Protein AF-A0A2S9G4K1-F1 (afdb_monomer)

Nearest PDB structures (foldseek):
  2wu8-assembly1_A-2  TM=1.002E+00  e=1.739E-10  Mycobacterium tuberculosis H37Rv
  1n8t-assembly1_A  TM=9.610E-01  e=1.246E-06  Oryctolagus cuniculus
  2cxo-assembly1_A  TM=9.768E-01  e=1.634E-06  Mus musculus
  1u0f-assembly1_B  TM=9.771E-01  e=2.293E-06  Mus musculus
  4qfh-assembly1_B  TM=9.739E-01  e=1.166E-05  Trypanosoma cruzi

Mean predicted aligned error: 2.78 Å

Solvent-accessible surface area (backbone atoms only — not comparable to full-atom values): 5267 Å² total; per-residue (Å²): 128,65,93,87,50,86,50,73,56,98,89,39,58,54,47,61,54,51,50,53,53,51,50,54,49,45,60,53,49,51,32,42,54,74,40,75,41,53,46,100,86,66,45,63,62,46,66,48,75,48,77,31,52,67,75,68,30,56,53,60,57,51,51,52,67,74,46,52,88,72,68,76,66,76,56,46,83,46,80,48,57,71,89,78,131

pLDDT: mean 97.37, std 2.97, range [79.38, 98.81]

Radius of gyration: 16.35 Å; Cα contacts (8 Å, |Δi|>4): 70; chains: 1; bounding box: 43×30×38 Å

Structure (mmCIF, N/CA/C/O backbone):
data_AF-A0A2S9G4K1-F1
#
_entry.id   AF-A0A2S9G4K1-F1
#
loop_
_atom_site.group_PDB
_atom_site.id
_atom_site.type_symbol
_atom_site.label_atom_id
_atom_site.label_alt_id
_atom_site.label_comp_id
_atom_site.label_asym_id
_atom_site.label_entity_id
_atom_site.label_seq_id
_atom_site.pdbx_PDB_ins_code
_atom_site.Cartn_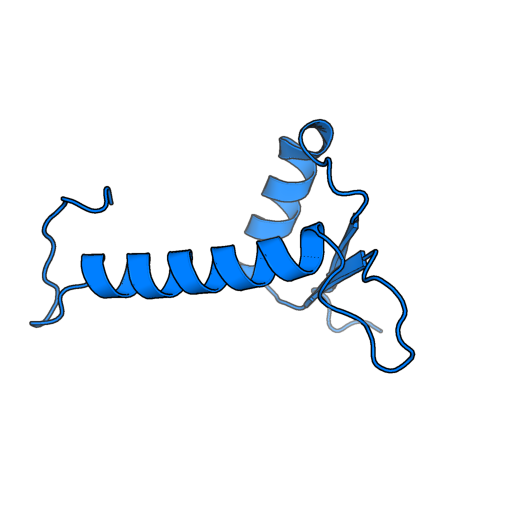x
_atom_site.Cartn_y
_atom_site.Cartn_z
_atom_site.occupancy
_atom_site.B_iso_or_equiv
_atom_site.auth_seq_id
_atom_site.auth_comp_id
_atom_site.auth_asym_id
_atom_site.auth_atom_id
_atom_site.pdbx_PDB_model_num
ATOM 1 N N . LEU A 1 1 ? -11.342 -2.525 12.638 1.00 85.56 1 LEU A N 1
ATOM 2 C 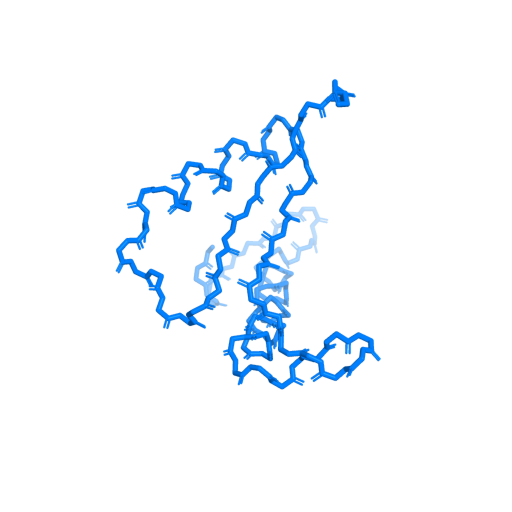CA . LEU A 1 1 ? -12.653 -3.052 13.069 1.00 85.56 1 LEU A CA 1
ATOM 3 C C . LEU A 1 1 ? -13.272 -3.813 11.901 1.00 85.56 1 LEU A C 1
ATOM 5 O O . LEU A 1 1 ? -12.996 -3.426 10.765 1.00 85.56 1 LEU A O 1
ATOM 9 N N . PRO A 1 2 ? -14.037 -4.889 12.144 1.00 96.38 2 PRO A N 1
ATOM 10 C CA . PRO A 1 2 ? -14.876 -5.509 11.115 1.00 96.38 2 PRO A CA 1
ATOM 11 C C . PRO A 1 2 ? -15.762 -4.481 10.387 1.00 96.38 2 PRO A C 1
ATOM 13 O O . PRO A 1 2 ? -15.996 -3.397 10.917 1.00 96.38 2 PRO A O 1
ATOM 16 N N . ARG A 1 3 ? -16.211 -4.785 9.161 1.00 95.44 3 ARG A N 1
ATOM 17 C CA . ARG A 1 3 ? -16.982 -3.841 8.317 1.00 95.44 3 ARG A CA 1
ATOM 18 C C . ARG A 1 3 ? -18.382 -3.548 8.860 1.00 95.44 3 ARG A C 1
ATOM 20 O O . ARG A 1 3 ? -18.951 -2.517 8.543 1.00 95.44 3 ARG A O 1
ATOM 27 N N . ASP A 1 4 ? -18.902 -4.451 9.675 1.00 95.44 4 ASP A N 1
ATOM 28 C CA . ASP A 1 4 ? -20.169 -4.372 10.398 1.00 95.44 4 ASP A CA 1
ATOM 29 C C . ASP A 1 4 ? -20.022 -3.805 11.820 1.00 95.44 4 ASP A C 1
ATOM 31 O O . ASP A 1 4 ? -20.990 -3.769 12.575 1.00 95.44 4 ASP A O 1
ATOM 35 N N . ALA A 1 5 ? -18.820 -3.379 12.213 1.00 97.56 5 ALA A N 1
ATOM 36 C CA . ALA A 1 5 ? -18.623 -2.719 13.494 1.00 97.56 5 ALA A CA 1
ATOM 37 C C . ALA A 1 5 ? -19.158 -1.283 13.472 1.00 97.56 5 ALA A C 1
ATOM 39 O O . ALA A 1 5 ? -19.155 -0.621 12.439 1.00 97.56 5 ALA A O 1
ATOM 40 N N . GLU A 1 6 ? -19.506 -0.769 14.648 1.00 97.12 6 GLU A N 1
ATOM 41 C CA . GLU A 1 6 ? -19.940 0.614 14.833 1.00 97.12 6 GLU A CA 1
ATOM 42 C C . GLU A 1 6 ? -18.941 1.351 15.732 1.00 97.12 6 GLU A C 1
ATOM 44 O O . GLU A 1 6 ? -18.638 0.905 16.843 1.00 97.12 6 GLU A O 1
ATOM 49 N N . LEU A 1 7 ? -18.403 2.477 15.255 1.00 97.88 7 LEU A N 1
ATOM 50 C CA . LEU A 1 7 ? -17.579 3.382 16.055 1.00 97.88 7 LEU A CA 1
ATOM 51 C C . LEU A 1 7 ? -17.694 4.806 15.512 1.00 97.88 7 LEU A C 1
ATOM 53 O O . LEU A 1 7 ? -17.313 5.080 14.377 1.00 97.88 7 LEU A O 1
ATOM 57 N N . THR A 1 8 ? -18.159 5.720 16.359 1.00 98.19 8 THR A N 1
ATOM 58 C CA . THR A 1 8 ? -18.191 7.153 16.062 1.00 98.19 8 THR A CA 1
ATOM 59 C C . THR A 1 8 ? -17.213 7.890 16.966 1.00 98.19 8 THR A C 1
ATOM 61 O O . THR A 1 8 ? -17.245 7.719 18.185 1.00 98.19 8 THR A O 1
ATOM 64 N N . VAL A 1 9 ? -16.364 8.732 16.379 1.00 98.38 9 VAL A N 1
ATOM 65 C CA . VAL A 1 9 ? -15.433 9.611 17.101 1.00 98.38 9 VAL A CA 1
ATOM 66 C C . VAL A 1 9 ? -15.694 11.035 16.635 1.00 98.38 9 VAL A C 1
ATOM 68 O O . VAL A 1 9 ? -15.696 11.287 15.439 1.00 98.38 9 VAL A O 1
ATOM 71 N N . ASP A 1 10 ? -15.989 11.950 17.559 1.00 97.94 10 ASP A N 1
ATOM 72 C CA . ASP A 1 10 ? -16.275 13.362 17.253 1.00 97.94 10 ASP A CA 1
ATOM 73 C C . ASP A 1 10 ? -17.355 13.580 16.167 1.00 97.94 10 ASP A C 1
ATOM 75 O O . ASP A 1 10 ? -17.330 14.548 15.411 1.00 97.94 10 ASP A O 1
ATOM 79 N N . GLY A 1 11 ? -18.337 12.672 16.096 1.00 97.94 11 GLY A N 1
ATOM 80 C CA . GLY A 1 11 ? -19.423 12.704 15.107 1.00 97.94 11 GLY A CA 1
ATOM 81 C C . GLY A 1 11 ? -19.085 12.080 13.746 1.00 97.94 11 GLY A C 1
ATOM 82 O O . GLY A 1 11 ? -19.948 12.055 12.873 1.00 97.94 11 GLY A O 1
ATOM 83 N N . GLN A 1 12 ? -17.873 11.554 13.570 1.00 98.12 12 GLN A N 1
ATOM 84 C CA . GLN A 1 12 ? -17.415 10.882 12.357 1.00 98.12 12 GLN A CA 1
ATOM 85 C C . GLN A 1 12 ? -17.535 9.360 12.492 1.00 98.12 12 GLN A C 1
ATOM 87 O O . GLN A 1 12 ? -17.074 8.782 13.479 1.00 98.12 12 GLN A O 1
ATOM 92 N N . ASP A 1 13 ? -18.142 8.710 11.498 1.00 98.06 13 ASP A N 1
ATOM 93 C CA . ASP A 1 13 ? -18.142 7.250 11.372 1.00 98.06 13 ASP A CA 1
ATOM 94 C C . ASP A 1 13 ? -16.779 6.773 10.857 1.00 98.06 13 ASP A C 1
ATOM 96 O O . ASP A 1 13 ? -16.531 6.664 9.657 1.00 98.06 13 ASP A O 1
ATOM 100 N N . VAL A 1 14 ? -15.879 6.476 11.794 1.00 98.25 14 VAL A N 1
ATOM 101 C CA . VAL A 1 14 ? -14.508 6.079 11.463 1.00 98.25 14 VAL A CA 1
ATOM 102 C C . VAL A 1 14 ? -14.424 4.662 10.895 1.00 98.25 14 VAL A C 1
ATOM 104 O O . VAL A 1 14 ? -13.400 4.303 10.315 1.00 98.25 14 VAL A O 1
ATOM 107 N N . VAL A 1 15 ? -15.462 3.829 11.054 1.00 98.38 15 VAL A N 1
ATOM 108 C CA . VAL A 1 15 ? -15.475 2.495 10.435 1.00 98.38 15 VAL A CA 1
ATOM 109 C C . VAL A 1 15 ? -15.651 2.644 8.930 1.00 98.38 15 VAL A C 1
ATOM 111 O O . VAL A 1 15 ? -14.891 2.028 8.179 1.00 98.38 15 VAL A O 1
ATOM 114 N N . ALA A 1 16 ? -16.578 3.500 8.494 1.00 98.25 16 ALA A N 1
ATOM 115 C CA . ALA A 1 16 ? -16.770 3.801 7.079 1.00 98.25 16 ALA A CA 1
ATOM 116 C C . ALA A 1 16 ? -15.480 4.332 6.429 1.00 98.25 16 ALA A C 1
ATOM 118 O O . ALA A 1 16 ? -15.050 3.795 5.406 1.00 98.25 16 ALA A O 1
ATOM 119 N N . ASP A 1 17 ? -14.808 5.298 7.062 1.00 98.31 17 ASP A N 1
ATOM 120 C CA . ASP A 1 17 ? -13.575 5.889 6.521 1.00 98.31 17 ASP A CA 1
ATOM 121 C C . ASP A 1 17 ? -12.423 4.881 6.423 1.00 98.31 17 ASP A C 1
ATOM 123 O O . ASP A 1 17 ? -11.683 4.855 5.437 1.00 98.31 17 ASP A O 1
ATOM 127 N N . VAL A 1 18 ? -12.268 4.016 7.434 1.00 98.50 18 VAL A N 1
ATOM 128 C CA . VAL A 1 18 ? -11.252 2.954 7.414 1.00 98.50 18 VAL A CA 1
ATOM 129 C C . VAL A 1 18 ? -11.475 2.026 6.224 1.00 98.50 18 VAL A C 1
ATOM 131 O O . VAL A 1 18 ? -10.520 1.722 5.507 1.00 98.50 18 VAL A O 1
ATOM 134 N N . HIS A 1 19 ? -12.711 1.578 5.994 1.00 98.56 19 HIS A N 1
ATOM 135 C CA . HIS A 1 19 ? -13.007 0.668 4.886 1.00 98.56 19 HIS A CA 1
ATOM 136 C C . HIS A 1 19 ? -12.934 1.358 3.521 1.00 98.56 19 HIS A C 1
ATOM 138 O O . HIS A 1 19 ? -12.491 0.713 2.578 1.00 98.56 19 HIS A O 1
ATOM 144 N N . GLU A 1 20 ? -13.238 2.657 3.409 1.00 98.50 20 GLU A N 1
ATOM 145 C CA . GLU A 1 20 ? -12.995 3.411 2.167 1.00 98.50 20 GLU A CA 1
ATOM 146 C C . GLU A 1 20 ? -11.510 3.366 1.775 1.00 98.50 20 GLU A C 1
ATOM 148 O O . GLU A 1 20 ? -11.158 3.077 0.628 1.00 98.50 20 GLU A O 1
ATOM 153 N N . VAL A 1 21 ? -10.612 3.624 2.729 1.00 98.75 21 VAL A N 1
ATOM 154 C CA . VAL A 1 21 ? -9.169 3.607 2.463 1.00 98.75 21 VAL A CA 1
ATOM 155 C C . VAL A 1 21 ? -8.678 2.188 2.171 1.00 98.75 21 VAL A C 1
ATOM 157 O O . VAL A 1 21 ? -7.881 2.010 1.249 1.00 98.75 21 VAL A O 1
ATOM 160 N N . LEU A 1 22 ? -9.163 1.177 2.900 1.00 98.62 22 LEU A N 1
ATOM 161 C CA . LEU A 1 22 ? -8.809 -0.223 2.644 1.00 98.62 22 LEU A CA 1
ATOM 162 C C . LEU A 1 22 ? -9.264 -0.692 1.256 1.00 98.62 22 LEU A C 1
ATOM 164 O O . LEU A 1 22 ? -8.476 -1.338 0.566 1.00 98.62 22 LEU A O 1
ATOM 168 N N . ASP A 1 23 ? -10.472 -0.327 0.822 1.00 98.75 23 ASP A N 1
ATOM 169 C CA . ASP A 1 23 ? -10.986 -0.650 -0.515 1.00 98.75 23 ASP A CA 1
ATOM 170 C C . ASP A 1 23 ? -10.094 0.004 -1.593 1.00 98.75 23 ASP A C 1
ATOM 172 O O . ASP A 1 23 ? -9.604 -0.668 -2.502 1.00 98.75 23 ASP A O 1
ATOM 176 N N . ARG A 1 24 ? -9.743 1.289 -1.427 1.00 98.81 24 ARG A N 1
ATOM 177 C CA . ARG A 1 24 ? -8.823 2.003 -2.337 1.00 98.81 24 ARG A CA 1
ATOM 178 C C . ARG A 1 24 ? -7.419 1.390 -2.374 1.00 98.81 24 ARG A C 1
ATOM 180 O O . ARG A 1 24 ? -6.784 1.364 -3.431 1.00 98.81 24 ARG A O 1
ATOM 187 N N . MET A 1 25 ? -6.910 0.919 -1.234 1.00 98.81 25 MET A N 1
ATOM 188 C CA . MET A 1 25 ? -5.638 0.193 -1.155 1.00 98.81 25 MET A CA 1
ATOM 189 C C . MET A 1 25 ? -5.720 -1.150 -1.893 1.00 98.81 25 MET A C 1
ATOM 191 O O . MET A 1 25 ? -4.788 -1.491 -2.624 1.00 98.81 25 MET A O 1
ATOM 195 N N . GLY A 1 26 ? -6.826 -1.883 -1.741 1.00 98.69 26 GLY A N 1
ATOM 196 C CA . GLY A 1 26 ? -7.097 -3.130 -2.457 1.00 98.69 26 GLY A CA 1
ATOM 197 C C . GLY A 1 26 ? -7.062 -2.922 -3.968 1.00 98.69 26 GLY A C 1
ATOM 198 O O . GLY A 1 26 ? -6.201 -3.486 -4.639 1.00 98.69 26 GLY A O 1
ATOM 199 N N . ASP A 1 27 ? -7.877 -1.998 -4.479 1.00 98.81 27 ASP A N 1
ATOM 200 C CA . ASP A 1 27 ? -7.957 -1.685 -5.911 1.00 98.81 27 ASP A CA 1
ATOM 201 C C . ASP A 1 27 ? -6.592 -1.316 -6.512 1.00 98.81 27 ASP A C 1
ATOM 203 O O . ASP A 1 27 ? -6.214 -1.750 -7.606 1.00 98.81 27 ASP A O 1
ATOM 207 N N . PHE A 1 28 ? -5.813 -0.502 -5.796 1.00 98.69 28 PHE A N 1
ATOM 208 C CA . PHE A 1 28 ? -4.476 -0.118 -6.236 1.00 98.69 28 PHE A CA 1
ATOM 209 C C . PHE A 1 28 ? -3.507 -1.306 -6.253 1.00 98.69 28 PHE A C 1
ATOM 211 O O . PHE A 1 28 ? -2.778 -1.507 -7.232 1.00 98.69 28 PHE A O 1
ATOM 218 N N . THR A 1 29 ? -3.483 -2.091 -5.175 1.00 98.62 29 THR A N 1
ATOM 219 C CA . THR A 1 29 ? -2.560 -3.223 -5.048 1.00 98.62 29 THR A CA 1
ATOM 220 C C . THR A 1 29 ? -2.901 -4.351 -6.015 1.00 98.62 29 THR A C 1
ATOM 222 O O . THR A 1 29 ? -1.976 -4.935 -6.577 1.00 98.62 29 THR A O 1
ATOM 225 N N . ASP A 1 30 ? -4.175 -4.589 -6.321 1.00 98.81 30 ASP A N 1
ATOM 226 C CA . ASP A 1 30 ? -4.602 -5.559 -7.334 1.00 98.81 30 ASP A CA 1
ATOM 227 C C . ASP A 1 30 ? -4.116 -5.174 -8.733 1.00 98.81 30 ASP A C 1
ATOM 229 O O . ASP A 1 30 ? -3.549 -6.007 -9.448 1.00 98.81 30 ASP A O 1
ATOM 233 N N . ARG A 1 31 ? -4.229 -3.895 -9.112 1.00 98.69 31 ARG A N 1
ATOM 234 C CA . ARG A 1 31 ? -3.719 -3.385 -10.398 1.00 98.69 31 ARG A CA 1
ATOM 235 C C . ARG A 1 31 ? -2.196 -3.471 -10.497 1.00 98.69 31 ARG A C 1
ATOM 237 O O . ARG A 1 31 ? -1.662 -3.793 -11.561 1.00 98.69 31 ARG A O 1
ATOM 244 N N . LEU A 1 32 ? -1.478 -3.213 -9.402 1.00 98.38 32 LEU A N 1
ATOM 245 C CA . LEU A 1 32 ? -0.028 -3.421 -9.337 1.00 98.38 32 LEU A CA 1
ATOM 246 C C . LEU A 1 32 ? 0.342 -4.904 -9.477 1.00 98.38 32 LEU A C 1
ATOM 248 O O . LEU A 1 32 ? 1.202 -5.254 -10.288 1.00 98.38 32 LEU A O 1
ATOM 252 N N . ARG A 1 33 ? -0.305 -5.779 -8.700 1.00 98.44 33 ARG A N 1
ATOM 253 C CA . ARG A 1 33 ? 0.002 -7.216 -8.612 1.00 98.44 33 ARG A CA 1
ATOM 254 C C . ARG A 1 33 ? -0.352 -7.959 -9.899 1.00 98.44 33 ARG A C 1
ATOM 256 O O . ARG A 1 33 ? 0.441 -8.788 -10.347 1.00 98.44 33 ARG A O 1
ATOM 263 N N . SER A 1 34 ? -1.461 -7.617 -10.552 1.00 98.38 34 SER A N 1
ATOM 264 C CA . SER A 1 34 ? -1.825 -8.156 -11.872 1.00 98.38 34 SER A CA 1
ATOM 265 C C . SER A 1 34 ? -0.878 -7.686 -12.983 1.00 98.38 34 SER A C 1
ATOM 267 O O . SER A 1 34 ? -0.741 -8.333 -14.021 1.00 98.38 34 SER A O 1
ATOM 269 N N . GLY A 1 35 ? -0.179 -6.571 -12.761 1.00 98.06 35 GLY A N 1
ATOM 270 C CA . GLY A 1 35 ? 0.626 -5.900 -13.770 1.00 98.06 35 GLY A CA 1
ATOM 271 C C . GLY A 1 35 ? -0.195 -5.062 -14.747 1.00 98.06 35 GLY A C 1
ATOM 272 O O . GLY A 1 35 ? 0.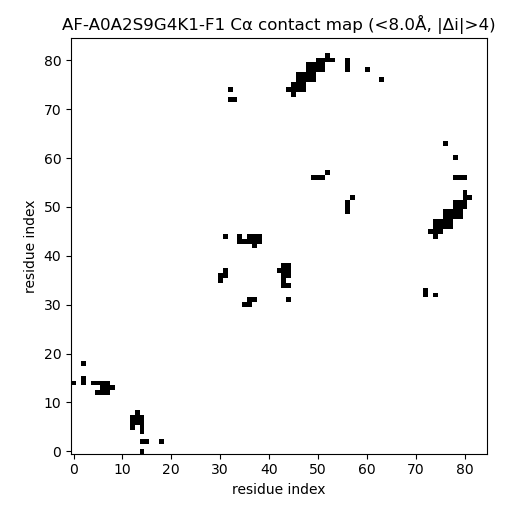357 -4.635 -15.755 1.00 98.06 35 GLY A O 1
ATOM 273 N N . GLU A 1 36 ? -1.480 -4.814 -14.486 1.00 98.50 36 GLU A N 1
ATOM 274 C CA . GLU A 1 36 ? -2.266 -3.816 -15.219 1.00 98.50 36 GLU A CA 1
ATOM 275 C C . GLU A 1 36 ? -1.638 -2.422 -15.078 1.00 98.50 36 GLU A C 1
ATOM 277 O O . GLU A 1 36 ? -1.531 -1.679 -16.055 1.00 98.50 36 GLU A O 1
ATOM 282 N N . TRP A 1 37 ? -1.149 -2.092 -13.880 1.00 98.50 37 TRP A N 1
ATOM 283 C CA . TRP A 1 37 ? -0.427 -0.851 -13.647 1.00 98.50 37 TRP A CA 1
ATOM 284 C C . TRP A 1 37 ? 0.964 -0.903 -14.287 1.00 98.50 37 TRP A C 1
ATOM 286 O O . TRP A 1 37 ? 1.823 -1.713 -13.918 1.00 98.50 37 TRP A O 1
ATOM 296 N N . ARG A 1 38 ? 1.204 0.001 -15.240 1.00 98.25 38 ARG A N 1
ATOM 297 C CA . ARG A 1 38 ? 2.464 0.101 -15.980 1.00 98.25 38 ARG A CA 1
ATOM 298 C C . ARG A 1 38 ? 3.245 1.350 -15.592 1.00 98.25 38 ARG A C 1
ATOM 300 O O . ARG A 1 38 ? 2.672 2.392 -15.288 1.00 98.25 38 ARG A O 1
ATOM 307 N N . GLY A 1 39 ? 4.569 1.242 -15.638 1.00 98.31 39 GLY A N 1
ATOM 308 C CA . GLY A 1 39 ? 5.454 2.402 -15.613 1.00 98.31 39 GLY A CA 1
ATOM 309 C C . GLY A 1 39 ? 5.306 3.245 -16.883 1.00 98.31 39 GLY A C 1
ATOM 310 O O . GLY A 1 39 ? 4.686 2.821 -17.858 1.00 98.31 39 GLY A O 1
ATOM 311 N N . ALA A 1 40 ? 5.934 4.421 -16.899 1.00 98.44 40 ALA A N 1
ATOM 312 C CA . ALA A 1 40 ? 5.820 5.388 -17.997 1.00 98.44 40 ALA A CA 1
ATOM 313 C C . ALA A 1 40 ? 6.191 4.823 -19.385 1.00 98.44 40 ALA A C 1
ATOM 315 O O . ALA A 1 40 ? 5.688 5.291 -20.400 1.00 98.44 40 ALA A O 1
ATOM 316 N N . THR A 1 41 ? 7.052 3.804 -19.435 1.00 98.25 41 THR A N 1
ATOM 317 C CA . THR A 1 41 ? 7.491 3.133 -20.670 1.00 98.25 41 THR A CA 1
ATOM 318 C C . THR A 1 41 ? 6.723 1.842 -20.978 1.00 98.25 41 THR A C 1
ATOM 320 O O . THR A 1 41 ? 7.104 1.103 -21.881 1.00 98.25 41 THR A O 1
ATOM 323 N N . GLY A 1 42 ? 5.666 1.524 -20.224 1.00 98.12 42 GLY A N 1
ATOM 324 C CA . GLY A 1 42 ? 4.879 0.295 -20.391 1.00 98.12 42 GLY A CA 1
ATOM 325 C C . GLY A 1 42 ? 5.411 -0.925 -19.624 1.00 98.12 42 GLY A C 1
ATOM 326 O O . GLY A 1 42 ? 4.784 -1.984 -19.640 1.00 98.12 42 GLY A O 1
ATOM 327 N N . GLY A 1 43 ? 6.541 -0.802 -18.920 1.00 98.25 43 GLY A N 1
ATOM 328 C CA . GLY A 1 43 ? 7.086 -1.877 -18.085 1.00 98.25 43 GLY A CA 1
ATOM 329 C C . GLY A 1 43 ? 6.177 -2.227 -16.900 1.00 98.25 43 GLY A C 1
ATOM 330 O O . GLY A 1 43 ? 5.518 -1.354 -16.335 1.00 98.25 43 GLY A O 1
ATOM 331 N N . ARG A 1 44 ? 6.138 -3.507 -16.505 1.00 98.19 44 ARG A N 1
ATOM 332 C CA . ARG A 1 44 ? 5.480 -3.927 -15.254 1.00 98.19 44 ARG A CA 1
ATOM 333 C C . ARG A 1 44 ? 6.280 -3.411 -14.056 1.00 98.19 44 ARG A C 1
ATOM 335 O O . ARG A 1 44 ? 7.508 -3.421 -14.091 1.00 98.19 44 ARG A O 1
ATOM 342 N N . ILE A 1 45 ? 5.595 -3.034 -12.981 1.00 98.62 45 ILE A N 1
ATOM 343 C CA . ILE A 1 45 ? 6.251 -2.744 -11.703 1.00 98.62 45 ILE A CA 1
ATOM 344 C C . ILE A 1 45 ? 6.738 -4.055 -11.067 1.00 98.62 45 ILE A C 1
ATOM 346 O O . ILE A 1 45 ? 5.972 -5.005 -10.909 1.00 98.62 45 ILE A O 1
ATOM 350 N N . THR A 1 46 ? 8.020 -4.122 -10.717 1.00 98.50 46 THR A N 1
ATOM 351 C CA . THR A 1 46 ? 8.644 -5.296 -10.068 1.00 98.50 46 THR A CA 1
ATOM 352 C C . THR A 1 46 ? 9.230 -4.975 -8.697 1.00 98.50 46 THR A C 1
ATOM 354 O O . THR A 1 46 ? 9.597 -5.883 -7.952 1.00 98.50 46 THR A O 1
ATOM 357 N N . THR A 1 47 ? 9.317 -3.692 -8.351 1.00 98.69 47 THR A N 1
ATOM 358 C CA . THR A 1 47 ? 9.864 -3.228 -7.079 1.00 98.69 47 THR A CA 1
ATOM 359 C C . THR A 1 47 ? 9.072 -2.023 -6.594 1.00 98.69 47 THR A C 1
ATOM 361 O O . THR A 1 47 ? 8.894 -1.067 -7.347 1.00 98.69 47 THR A O 1
ATOM 364 N N . VAL A 1 48 ? 8.627 -2.062 -5.342 1.00 98.44 48 VAL A N 1
ATOM 365 C CA . VAL A 1 48 ? 8.056 -0.919 -4.622 1.00 98.44 48 VAL A CA 1
ATOM 366 C C . VAL A 1 48 ? 9.107 -0.397 -3.649 1.00 98.44 48 VAL A C 1
ATOM 368 O O . VAL A 1 48 ? 9.754 -1.180 -2.955 1.00 98.44 48 VAL A O 1
ATOM 371 N N . VAL A 1 49 ? 9.295 0.922 -3.6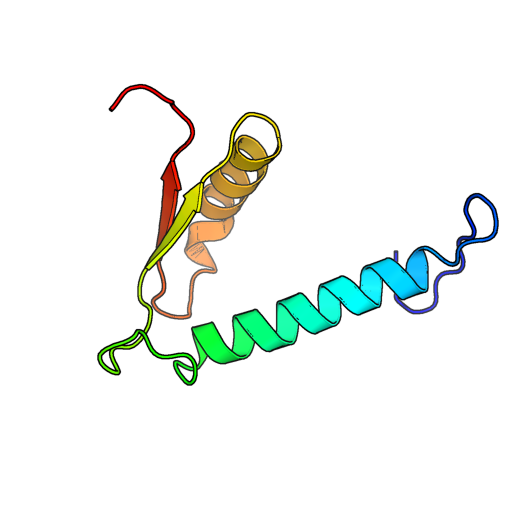05 1.00 98.56 49 VAL A N 1
ATOM 372 C CA . VAL A 1 49 ? 10.228 1.580 -2.683 1.00 98.56 49 VAL A CA 1
ATOM 373 C C . VAL A 1 49 ? 9.420 2.425 -1.703 1.00 98.56 49 VAL A C 1
ATOM 375 O O . VAL A 1 49 ? 8.827 3.425 -2.101 1.00 98.56 49 VAL A O 1
ATOM 378 N N . ASN A 1 50 ? 9.378 2.015 -0.437 1.00 98.56 50 ASN A N 1
ATOM 379 C CA . ASN A 1 50 ? 8.806 2.811 0.643 1.00 98.56 50 ASN A CA 1
ATOM 380 C C . ASN A 1 50 ? 9.817 3.878 1.074 1.00 98.56 50 ASN A C 1
ATOM 382 O O . ASN A 1 50 ? 10.967 3.550 1.367 1.00 98.56 50 ASN A O 1
ATOM 386 N N . ILE A 1 51 ? 9.385 5.137 1.119 1.00 98.06 51 ILE A N 1
ATOM 387 C CA . ILE A 1 51 ? 10.202 6.266 1.568 1.00 98.06 51 ILE A CA 1
ATOM 388 C C . ILE A 1 51 ? 9.501 6.881 2.772 1.00 98.06 51 ILE A C 1
ATOM 390 O O . ILE A 1 51 ? 8.412 7.440 2.645 1.00 98.06 51 ILE A O 1
ATOM 394 N N . GLY A 1 52 ? 10.105 6.755 3.945 1.00 96.25 52 GLY A N 1
ATOM 395 C CA . GLY A 1 52 ? 9.488 7.181 5.193 1.00 96.25 52 GLY A CA 1
ATOM 396 C C . GLY A 1 52 ? 10.437 7.020 6.366 1.00 96.25 52 GLY A C 1
ATOM 397 O O . GLY A 1 52 ? 11.459 6.361 6.252 1.00 96.25 52 GLY A O 1
ATOM 398 N N . ILE A 1 53 ? 10.106 7.632 7.500 1.00 97.25 53 ILE A N 1
ATOM 399 C CA . ILE A 1 53 ? 10.915 7.566 8.722 1.00 97.25 53 ILE A CA 1
ATOM 400 C C . ILE A 1 53 ? 10.070 7.108 9.907 1.00 97.25 53 ILE A C 1
ATOM 402 O O . ILE A 1 53 ? 8.839 7.196 9.882 1.00 97.25 53 ILE A O 1
ATOM 406 N N . GLY A 1 54 ? 10.731 6.663 10.976 1.00 95.81 54 GLY A N 1
ATOM 407 C CA . GLY A 1 54 ? 10.071 6.307 12.231 1.00 95.81 54 GLY A CA 1
ATOM 408 C C . GLY A 1 54 ? 8.978 5.254 12.030 1.00 95.81 54 GLY A C 1
ATOM 409 O O . GLY A 1 54 ? 9.223 4.199 11.449 1.00 95.81 54 GLY A O 1
ATOM 410 N N . GLY A 1 55 ? 7.759 5.543 12.498 1.00 96.25 55 GLY A N 1
ATOM 411 C CA . GLY A 1 55 ? 6.621 4.623 12.382 1.00 96.25 55 GLY A CA 1
ATOM 412 C C . GLY A 1 55 ? 6.243 4.268 10.938 1.00 96.25 55 GLY A C 1
ATOM 413 O O . GLY A 1 55 ? 5.810 3.146 10.687 1.00 96.25 55 GLY A O 1
ATOM 414 N N . SER A 1 56 ? 6.483 5.177 9.988 1.00 96.50 56 SER A N 1
ATOM 415 C CA . SER A 1 56 ? 6.199 4.970 8.560 1.00 96.50 56 SER A CA 1
ATOM 416 C C . SER A 1 56 ? 7.257 4.124 7.834 1.00 96.50 56 SER A C 1
ATOM 418 O O . SER A 1 56 ? 7.125 3.885 6.635 1.00 96.50 56 SER A O 1
ATOM 420 N N . ASP A 1 57 ? 8.301 3.673 8.538 1.00 97.31 5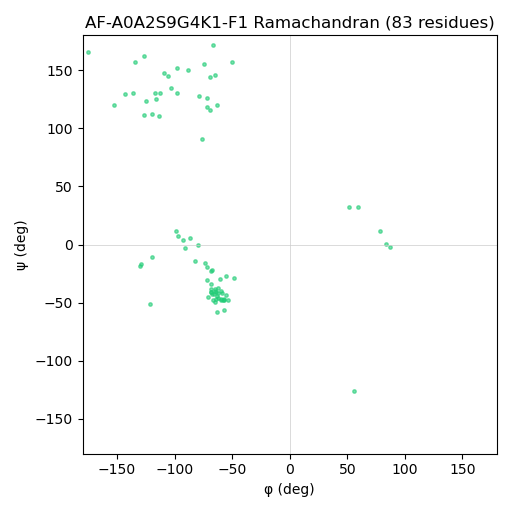7 ASP A N 1
ATOM 421 C CA . ASP A 1 57 ? 9.346 2.780 8.016 1.00 97.31 57 ASP A CA 1
ATOM 422 C C . ASP A 1 57 ? 9.448 1.480 8.819 1.00 97.31 57 ASP A C 1
ATOM 424 O O . ASP A 1 57 ? 9.354 0.389 8.260 1.00 97.31 57 ASP A O 1
ATOM 428 N N . LEU A 1 58 ? 9.548 1.587 10.148 1.00 97.00 58 LEU A N 1
ATOM 429 C CA . LEU A 1 58 ? 9.792 0.442 11.029 1.00 97.00 58 LEU A CA 1
ATOM 430 C C . LEU A 1 58 ? 8.708 -0.637 10.914 1.00 97.00 58 LEU A C 1
ATOM 432 O O . LEU A 1 58 ? 9.026 -1.824 10.882 1.00 97.00 58 LEU A O 1
ATOM 436 N N . GLY A 1 59 ? 7.436 -0.234 10.841 1.00 97.81 59 GLY A N 1
ATOM 437 C CA . GLY A 1 59 ? 6.317 -1.161 10.655 1.00 97.81 59 GLY A CA 1
ATOM 438 C C . GLY A 1 59 ? 6.393 -1.890 9.309 1.00 97.81 59 GLY A C 1
ATOM 439 O O . GLY A 1 59 ? 6.476 -3.120 9.303 1.00 97.81 59 GLY A O 1
ATOM 440 N N . PRO A 1 60 ? 6.409 -1.158 8.178 1.00 98.25 60 PRO A N 1
ATOM 441 C CA . PRO A 1 60 ? 6.537 -1.748 6.847 1.00 98.25 60 PRO A CA 1
ATOM 442 C C . PRO A 1 60 ? 7.748 -2.678 6.676 1.00 98.25 60 PRO A C 1
ATOM 444 O O . PRO A 1 60 ? 7.569 -3.803 6.210 1.00 98.25 60 PRO A O 1
ATOM 447 N N . VAL A 1 61 ? 8.948 -2.263 7.107 1.00 98.12 61 VAL A N 1
ATOM 448 C CA . VAL A 1 61 ? 10.169 -3.091 7.032 1.00 98.12 61 VAL A CA 1
ATOM 449 C C . VAL A 1 61 ? 9.999 -4.392 7.814 1.00 98.12 61 VAL A C 1
ATOM 451 O O . VAL A 1 61 ? 10.327 -5.471 7.319 1.00 98.12 61 VAL A O 1
ATOM 454 N N . MET A 1 62 ? 9.494 -4.300 9.047 1.00 98.56 62 MET A N 1
ATOM 455 C CA . MET A 1 62 ? 9.344 -5.458 9.924 1.00 98.56 62 MET A CA 1
ATOM 456 C C . MET A 1 62 ? 8.346 -6.470 9.350 1.00 98.56 62 MET A C 1
ATOM 458 O O . MET A 1 62 ? 8.654 -7.663 9.286 1.00 98.56 62 MET A O 1
ATOM 462 N N . VAL A 1 63 ? 7.177 -6.006 8.894 1.00 98.50 63 VAL A N 1
ATOM 463 C CA . VAL A 1 63 ? 6.116 -6.882 8.369 1.00 98.50 63 VAL A CA 1
ATOM 464 C C . VAL A 1 63 ? 6.532 -7.545 7.056 1.00 98.50 63 VAL A C 1
ATOM 466 O O . VAL A 1 63 ? 6.321 -8.749 6.908 1.00 98.50 63 VAL A O 1
ATOM 469 N N . ASP A 1 64 ? 7.171 -6.809 6.141 1.00 98.25 64 ASP A N 1
ATOM 470 C CA . ASP A 1 64 ? 7.701 -7.365 4.888 1.00 98.25 64 ASP A CA 1
ATOM 471 C C . ASP A 1 64 ? 8.685 -8.518 5.153 1.00 98.25 64 ASP A C 1
ATOM 473 O O . ASP A 1 64 ? 8.544 -9.617 4.612 1.00 98.25 64 ASP A O 1
ATOM 477 N N . GLN A 1 65 ? 9.628 -8.328 6.080 1.00 98.06 65 GLN A N 1
ATOM 478 C CA . GLN A 1 65 ? 10.608 -9.362 6.425 1.00 98.06 65 GLN A CA 1
ATOM 479 C C . GLN A 1 65 ? 9.991 -10.573 7.135 1.00 98.06 65 GLN A C 1
ATOM 481 O O . GLN A 1 65 ? 10.371 -11.723 6.856 1.00 98.06 65 GLN A O 1
ATOM 486 N N . ALA A 1 66 ? 9.056 -10.330 8.057 1.00 98.56 66 ALA A N 1
ATOM 487 C CA . ALA A 1 66 ? 8.375 -11.378 8.810 1.00 98.56 66 ALA A CA 1
ATOM 488 C C . ALA A 1 66 ? 7.515 -12.258 7.891 1.00 98.56 66 ALA A C 1
ATOM 490 O O . ALA A 1 66 ? 7.510 -13.484 8.026 1.00 98.56 66 ALA 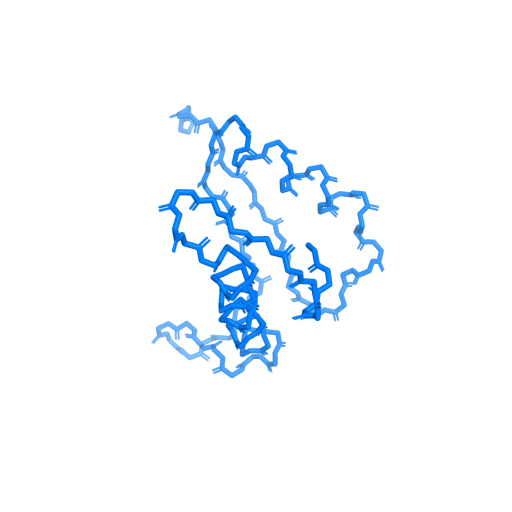A O 1
ATOM 491 N N . LEU A 1 67 ? 6.840 -11.642 6.917 1.00 98.50 67 LEU A N 1
ATOM 492 C CA . LEU A 1 67 ? 5.914 -12.303 6.002 1.00 98.50 67 LEU A CA 1
ATOM 493 C C . LEU A 1 67 ? 6.526 -12.647 4.640 1.00 98.50 67 LEU A C 1
ATOM 495 O O . LEU A 1 67 ? 5.797 -13.079 3.754 1.00 98.50 67 LEU A O 1
ATOM 499 N N . ARG A 1 68 ? 7.850 -12.548 4.465 1.00 97.94 68 ARG A N 1
ATOM 500 C CA . ARG A 1 68 ? 8.532 -12.767 3.172 1.00 97.94 68 ARG A CA 1
ATOM 501 C C . ARG A 1 68 ? 8.143 -14.049 2.420 1.00 97.94 68 ARG A C 1
ATOM 503 O O . ARG A 1 68 ? 8.220 -14.084 1.201 1.00 97.94 68 ARG 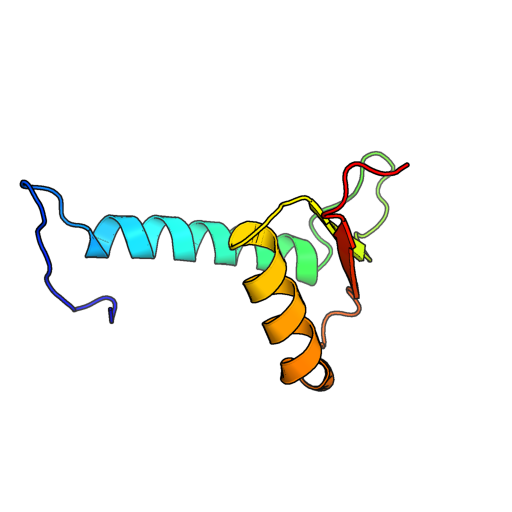A O 1
ATOM 510 N N . HIS A 1 69 ? 7.740 -15.108 3.129 1.00 98.38 69 HIS A N 1
ATOM 511 C CA . HIS A 1 69 ? 7.320 -16.380 2.522 1.00 98.38 69 HIS A CA 1
ATOM 512 C C . HIS A 1 69 ? 5.958 -16.298 1.817 1.00 98.38 69 HIS A C 1
ATOM 514 O O . HIS A 1 69 ? 5.658 -17.147 0.987 1.00 98.38 69 HIS A O 1
ATOM 520 N N . TYR A 1 70 ? 5.147 -15.293 2.146 1.00 98.31 70 TYR A N 1
ATOM 521 C CA . TYR A 1 70 ? 3.843 -15.037 1.536 1.00 98.31 70 TYR A CA 1
ATOM 522 C C . TYR A 1 70 ? 3.933 -14.101 0.322 1.00 98.31 70 TYR A C 1
ATOM 524 O O . TYR A 1 70 ? 2.921 -13.842 -0.323 1.00 98.31 70 TYR A O 1
ATOM 532 N N . ALA A 1 71 ? 5.123 -13.586 -0.007 1.00 97.81 71 ALA A N 1
ATOM 533 C CA . ALA A 1 71 ? 5.321 -12.786 -1.208 1.00 97.81 71 ALA A CA 1
ATOM 534 C C . ALA A 1 71 ? 5.201 -13.668 -2.464 1.00 97.81 71 ALA A C 1
ATOM 536 O O . ALA A 1 71 ? 6.012 -14.562 -2.694 1.00 97.81 71 ALA A O 1
ATOM 537 N N . ASP A 1 72 ? 4.192 -13.396 -3.289 1.00 97.94 72 ASP A N 1
ATOM 538 C CA . ASP A 1 72 ? 3.729 -14.285 -4.364 1.00 97.94 72 ASP A CA 1
ATOM 539 C C . ASP A 1 72 ? 3.582 -13.593 -5.735 1.00 97.94 72 ASP A C 1
ATOM 541 O O . ASP A 1 72 ? 3.576 -14.249 -6.773 1.00 97.94 72 ASP A O 1
ATOM 545 N N . ALA A 1 73 ? 3.509 -12.260 -5.771 1.00 97.56 73 ALA A N 1
ATOM 546 C CA . ALA A 1 73 ? 3.236 -11.496 -6.993 1.00 97.56 73 ALA A CA 1
ATOM 547 C C . ALA A 1 73 ? 4.482 -11.166 -7.836 1.00 97.56 73 ALA A C 1
ATOM 549 O O . ALA A 1 73 ? 4.394 -10.385 -8.790 1.00 97.56 73 ALA A O 1
ATOM 550 N N . GLY A 1 74 ? 5.659 -11.686 -7.475 1.00 97.19 74 GLY A N 1
ATOM 551 C CA . GLY A 1 74 ? 6.918 -11.33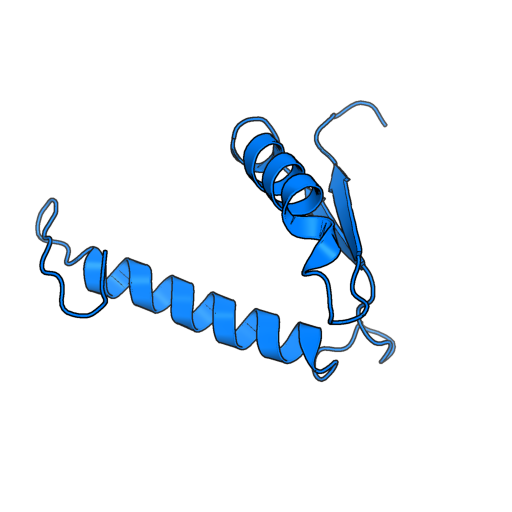8 -8.145 1.00 97.19 74 GLY A CA 1
ATOM 552 C C . GLY A 1 74 ? 7.238 -9.837 -8.077 1.00 97.19 74 GLY 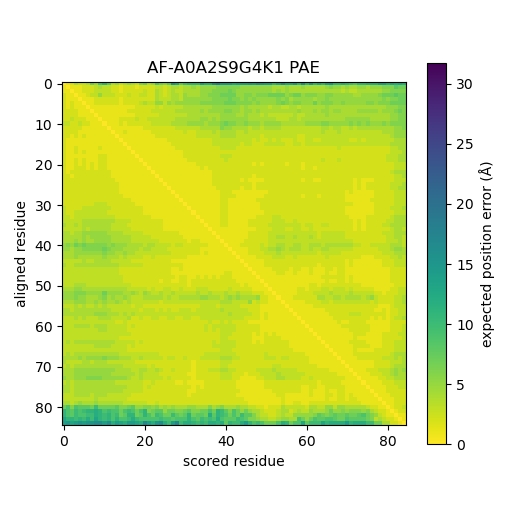A C 1
ATOM 553 O O . GLY A 1 74 ? 7.782 -9.275 -9.027 1.00 97.19 74 GLY A O 1
ATOM 554 N N . ILE A 1 75 ? 6.833 -9.174 -6.990 1.00 98.31 75 ILE A N 1
ATOM 555 C CA . ILE A 1 75 ? 7.149 -7.776 -6.678 1.00 98.31 75 ILE A CA 1
ATOM 556 C C . ILE A 1 75 ? 7.967 -7.777 -5.389 1.00 98.31 75 ILE A C 1
ATOM 558 O O . ILE A 1 75 ? 7.578 -8.417 -4.417 1.00 98.31 75 ILE A O 1
ATOM 562 N N . SER A 1 76 ? 9.094 -7.073 -5.388 1.00 98.31 76 SER A N 1
ATOM 563 C CA . SER A 1 76 ? 9.935 -6.890 -4.201 1.00 98.31 76 SER A CA 1
ATOM 564 C C . SER A 1 76 ? 9.660 -5.549 -3.518 1.00 98.31 76 SER A C 1
ATOM 566 O O . SER A 1 76 ? 9.283 -4.584 -4.182 1.00 98.31 76 SER A O 1
ATOM 568 N N . ALA A 1 77 ? 9.874 -5.472 -2.205 1.00 98.44 77 ALA A N 1
ATOM 569 C CA . ALA A 1 77 ? 9.846 -4.221 -1.454 1.00 98.44 77 ALA A CA 1
ATOM 570 C C . ALA A 1 77 ? 11.269 -3.775 -1.077 1.00 98.44 77 ALA A C 1
ATOM 572 O O . ALA A 1 77 ? 12.161 -4.591 -0.829 1.00 98.44 77 ALA A O 1
ATOM 573 N N . ARG A 1 78 ? 11.496 -2.462 -1.068 1.00 98.44 78 ARG A N 1
ATOM 574 C CA . ARG A 1 78 ? 12.710 -1.795 -0.577 1.00 98.44 78 ARG A CA 1
ATOM 575 C C . ARG A 1 78 ? 12.305 -0.602 0.281 1.00 98.44 78 ARG A C 1
ATOM 577 O O . ARG A 1 78 ? 11.212 -0.069 0.114 1.00 98.44 78 ARG A O 1
ATOM 584 N N . PHE A 1 79 ? 13.202 -0.173 1.159 1.00 98.38 79 PHE A N 1
ATOM 585 C CA . PHE A 1 79 ? 12.906 0.828 2.178 1.00 98.38 79 PHE A CA 1
ATOM 586 C C . PHE A 1 79 ? 14.042 1.845 2.251 1.00 98.38 79 PHE A C 1
ATOM 588 O O . PHE A 1 79 ? 15.212 1.460 2.297 1.00 98.38 79 PHE A O 1
ATOM 595 N N . VAL A 1 80 ? 13.689 3.128 2.210 1.00 98.12 80 VAL A N 1
ATOM 596 C CA . VAL A 1 80 ? 14.611 4.263 2.302 1.00 98.12 80 VAL A CA 1
ATOM 597 C C . VAL A 1 80 ? 14.120 5.176 3.417 1.00 98.12 80 VAL A C 1
ATOM 599 O O . VAL A 1 80 ? 13.075 5.814 3.287 1.00 98.12 80 VAL A O 1
ATOM 602 N N . SER A 1 81 ? 14.882 5.235 4.506 1.00 95.56 81 SER A N 1
ATOM 603 C CA . SER A 1 81 ? 14.499 5.992 5.700 1.00 95.56 81 SER A CA 1
ATOM 604 C C . SER A 1 81 ? 15.550 6.950 6.224 1.00 95.56 81 SER A C 1
ATOM 606 O O . SER A 1 81 ? 15.223 7.861 6.981 1.00 95.56 81 SER A O 1
ATOM 608 N N . ASN A 1 82 ? 16.807 6.797 5.817 1.00 91.00 82 ASN A N 1
ATOM 609 C CA . ASN A 1 82 ? 17.832 7.757 6.189 1.00 91.00 82 ASN A CA 1
ATOM 610 C C . ASN A 1 82 ? 17.908 8.901 5.168 1.00 91.00 82 ASN A C 1
ATOM 612 O O . ASN A 1 82 ? 17.631 8.714 3.986 1.00 91.00 82 ASN A O 1
ATOM 616 N N . VAL A 1 83 ? 18.293 10.082 5.649 1.00 91.88 83 VAL A N 1
ATOM 617 C CA . VAL A 1 83 ? 18.591 11.263 4.823 1.00 91.88 83 VAL A CA 1
ATOM 618 C C . VAL A 1 83 ? 20.018 11.228 4.260 1.00 91.88 83 VAL A C 1
ATOM 620 O O . VAL A 1 83 ? 20.337 12.003 3.363 1.00 91.88 83 VAL A O 1
ATOM 623 N N . ASP A 1 84 ? 20.866 10.351 4.805 1.00 85.94 84 ASP A N 1
ATOM 624 C CA . ASP A 1 84 ? 22.230 10.109 4.329 1.00 85.94 84 ASP A CA 1
ATOM 625 C C . ASP A 1 84 ? 22.207 9.547 2.888 1.00 85.94 84 ASP A C 1
ATOM 627 O O . ASP A 1 84 ? 21.553 8.516 2.679 1.00 85.94 84 ASP A O 1
ATOM 631 N N . PRO A 1 85 ? 22.822 10.237 1.902 1.00 79.38 85 PRO A N 1
ATOM 632 C CA . PRO A 1 85 ? 22.739 9.890 0.480 1.00 79.38 85 PRO A CA 1
ATOM 633 C C . PRO A 1 85 ? 23.604 8.699 0.041 1.00 79.38 85 PRO A C 1
ATOM 635 O O . PRO A 1 85 ? 24.705 8.492 0.598 1.00 79.38 85 PRO A O 1
#

Foldseek 3Di:
DPLPDADDDPNDGVSVVVVVVVVVVVVVVVCLLVQVDADPVRHRAQEDEQEEEDPSFPVVVVCCVVCVVVPDSNHYYHYHYDPPD

Sequence (85 aa):
LPRDAELTVDGQDVVADVHEVLDRMGDFTDRLRSGEWRGATGGRITTVVNIGIGGSDLGPVMVDQALRHYADAGISARFVSNVDP

Secondary structure (DSSP, 8-state):
--TT---EETTEEHHHHHHHHHHHHHHHHHHHHHT-SB-TTSPBP-EEEEE--THHHHHHHHHHHHTGGG--SS-EEEEE--S--